Protein AF-A0A4R4NG58-F1 (afdb_monomer_lite)

Structure (mmCIF, N/CA/C/O backbone):
data_AF-A0A4R4NG58-F1
#
_entry.id   AF-A0A4R4NG58-F1
#
loop_
_atom_site.group_PDB
_atom_site.id
_atom_site.type_symbol
_atom_site.label_atom_id
_atom_site.label_alt_id
_atom_site.label_comp_id
_atom_site.label_asym_id
_atom_site.label_entity_id
_atom_site.label_seq_id
_atom_site.pdbx_PDB_ins_code
_atom_site.Cartn_x
_atom_site.Cartn_y
_atom_site.Cartn_z
_atom_site.occupancy
_atom_site.B_iso_or_equiv
_atom_site.auth_seq_id
_atom_site.auth_comp_id
_atom_site.auth_asym_id
_atom_site.auth_atom_id
_atom_site.pdbx_PDB_model_num
ATOM 1 N N . MET A 1 1 ? -14.575 26.239 20.217 1.00 37.56 1 MET A N 1
ATOM 2 C CA . MET A 1 1 ? -13.602 25.220 20.651 1.00 37.56 1 MET A CA 1
ATOM 3 C C . MET A 1 1 ? -13.887 23.995 19.811 1.00 37.56 1 MET A C 1
ATOM 5 O O . MET A 1 1 ? -15.030 23.560 19.831 1.00 37.56 1 MET A O 1
ATOM 9 N N . SER A 1 2 ? -12.949 23.579 18.957 1.00 41.72 2 SER A N 1
ATOM 10 C CA . SER A 1 2 ? -13.125 22.416 18.087 1.00 41.72 2 SER A CA 1
ATOM 11 C C . SER A 1 2 ? -13.117 21.162 18.949 1.00 41.72 2 SER A C 1
ATOM 13 O O . SER A 1 2 ? -12.171 20.901 19.685 1.00 41.72 2 SER A O 1
ATOM 15 N N . ASP A 1 3 ? -14.217 20.426 18.887 1.00 45.81 3 ASP A N 1
ATOM 16 C CA . ASP A 1 3 ? -14.445 19.169 19.592 1.00 45.81 3 ASP A CA 1
ATOM 17 C C . ASP A 1 3 ? -13.714 18.026 18.859 1.00 45.81 3 ASP A C 1
ATOM 19 O O . ASP A 1 3 ? -14.292 17.002 18.504 1.00 45.81 3 ASP A O 1
ATOM 23 N N . GLU A 1 4 ? -12.420 18.223 18.576 1.00 47.47 4 GLU A N 1
ATOM 24 C CA . GLU A 1 4 ? -11.499 17.194 18.076 1.00 47.47 4 GLU A CA 1
ATOM 25 C C . GLU A 1 4 ? -11.149 16.240 19.220 1.00 47.47 4 GLU A C 1
ATOM 27 O O . GLU A 1 4 ? -9.992 16.018 19.571 1.00 47.47 4 GLU A O 1
ATOM 32 N N . SER A 1 5 ? -12.177 15.662 19.838 1.00 50.44 5 SER A N 1
ATOM 33 C CA . SER A 1 5 ? -11.980 14.407 20.531 1.00 50.44 5 SER A CA 1
ATOM 34 C C . SER A 1 5 ? -11.596 13.394 19.457 1.00 50.44 5 SER A C 1
ATOM 36 O O . SER A 1 5 ? -12.331 13.165 18.494 1.00 50.44 5 SER A O 1
ATOM 38 N N . THR A 1 6 ? -10.394 12.840 19.578 1.00 57.31 6 THR A N 1
ATOM 39 C CA . THR A 1 6 ? -9.912 11.688 18.816 1.00 57.31 6 THR A CA 1
ATOM 40 C C . THR A 1 6 ? -10.769 10.480 19.198 1.00 57.31 6 THR A C 1
ATOM 42 O O . THR A 1 6 ? -10.317 9.577 19.896 1.00 57.31 6 THR A O 1
ATOM 45 N N . GLN A 1 7 ? -12.056 10.514 18.849 1.00 65.31 7 GLN A N 1
ATOM 46 C CA . GLN A 1 7 ? -13.000 9.464 19.174 1.00 65.31 7 GLN A CA 1
ATOM 47 C C . GLN A 1 7 ? -12.570 8.216 18.427 1.00 65.31 7 GLN A C 1
ATOM 49 O O . GLN A 1 7 ? -12.471 8.192 17.196 1.00 65.31 7 GLN A O 1
ATOM 54 N N . TYR A 1 8 ? -12.270 7.194 19.215 1.00 70.19 8 TYR A N 1
ATOM 55 C CA . TYR A 1 8 ? -12.042 5.861 18.72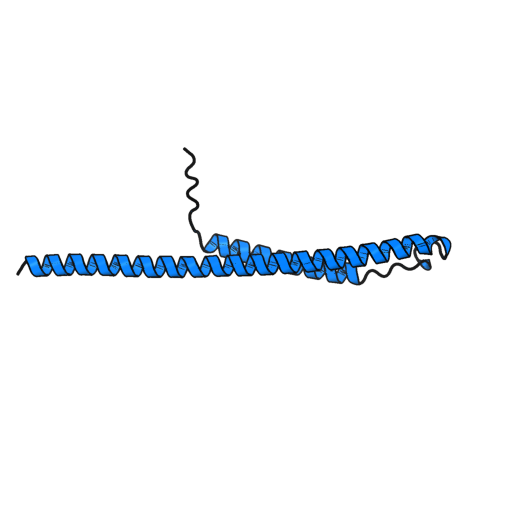1 1.00 70.19 8 TYR A CA 1
ATOM 56 C C . TYR A 1 8 ? -13.320 5.371 18.027 1.00 70.19 8 TYR A C 1
ATOM 58 O O . TYR A 1 8 ? -14.397 5.386 18.617 1.00 70.19 8 TYR A O 1
ATOM 66 N N . LEU A 1 9 ? -13.193 5.008 16.750 1.00 82.50 9 LEU A N 1
ATOM 67 C CA . LEU A 1 9 ? -14.282 4.509 15.913 1.00 82.50 9 LEU A CA 1
ATOM 68 C C . LEU A 1 9 ? -13.771 3.259 15.176 1.00 82.50 9 LEU A C 1
ATOM 70 O O . LEU A 1 9 ? -13.070 3.415 14.166 1.00 82.50 9 LEU A O 1
ATOM 74 N N . PRO A 1 10 ? -14.060 2.039 15.673 1.00 83.81 10 PRO A N 1
ATOM 75 C CA . PRO A 1 10 ? -13.594 0.779 15.084 1.00 83.81 10 PRO A CA 1
ATOM 76 C C . PRO A 1 10 ? -13.854 0.680 13.577 1.00 83.81 10 PRO A C 1
ATOM 78 O O . PRO A 1 10 ? -13.034 0.184 12.808 1.00 83.81 10 PRO A O 1
ATOM 81 N N . GLU A 1 11 ? -14.989 1.204 13.129 1.00 85.81 11 GLU A N 1
ATOM 82 C CA . GLU A 1 11 ? -15.449 1.183 11.743 1.00 85.81 11 GLU A CA 1
ATOM 83 C C . GLU A 1 11 ? -14.543 2.022 10.842 1.00 85.81 11 GLU A C 1
ATOM 85 O O . GLU A 1 11 ? -14.278 1.641 9.704 1.00 85.81 11 GLU A O 1
ATOM 90 N N . ARG A 1 12 ? -14.009 3.142 11.352 1.00 87.25 12 ARG A N 1
ATOM 91 C CA . ARG A 1 12 ? -13.049 3.965 10.602 1.00 87.25 12 ARG A CA 1
ATOM 92 C C . ARG A 1 12 ? -11.710 3.261 10.448 1.00 87.25 12 ARG A C 1
ATOM 94 O O . ARG A 1 12 ? -11.090 3.381 9.396 1.00 87.25 12 ARG A O 1
ATOM 101 N N . PHE A 1 13 ? -11.283 2.510 11.460 1.00 87.62 13 PHE A N 1
ATOM 102 C CA . PHE A 1 13 ? -10.077 1.693 11.370 1.00 87.62 13 PHE A CA 1
ATOM 103 C C . PHE A 1 13 ? -10.243 0.550 10.366 1.00 87.62 13 PHE A C 1
ATOM 105 O O . PHE A 1 13 ? -9.353 0.343 9.549 1.00 87.62 13 PHE A O 1
ATOM 112 N N . ARG A 1 14 ? -11.401 -0.121 10.339 1.00 88.94 14 ARG A N 1
ATOM 113 C CA . ARG A 1 14 ? -11.707 -1.141 9.318 1.00 88.94 14 ARG A CA 1
ATOM 114 C C . ARG A 1 14 ? -11.732 -0.572 7.907 1.00 88.94 14 ARG A C 1
ATOM 116 O O . ARG A 1 14 ? -11.049 -1.095 7.038 1.00 88.94 14 ARG A O 1
ATOM 123 N N . ALA A 1 15 ? -12.446 0.534 7.699 1.00 90.81 15 ALA A N 1
ATOM 124 C CA . ALA A 1 15 ? -12.478 1.199 6.399 1.00 90.81 15 ALA A CA 1
ATOM 125 C C . ALA A 1 15 ? -11.072 1.647 5.962 1.00 90.81 15 ALA A C 1
ATOM 127 O O . ALA A 1 15 ? -10.698 1.508 4.801 1.00 90.81 15 ALA A O 1
ATOM 128 N N . SER A 1 16 ? -10.254 2.144 6.897 1.00 88.69 16 SER A N 1
ATOM 129 C CA . SER A 1 16 ? -8.854 2.470 6.614 1.00 88.69 16 SER A CA 1
ATOM 130 C C . SER A 1 16 ? -8.032 1.230 6.255 1.00 88.69 16 SER A C 1
ATOM 132 O O . SER A 1 16 ? -7.183 1.316 5.370 1.00 88.69 16 SER A O 1
ATOM 134 N N . ALA A 1 17 ? -8.262 0.097 6.925 1.00 90.25 17 ALA A N 1
ATOM 135 C CA . ALA A 1 17 ? -7.580 -1.157 6.631 1.00 90.25 17 ALA A CA 1
ATOM 136 C C . ALA A 1 17 ? -7.903 -1.651 5.218 1.00 90.25 17 ALA A C 1
ATOM 138 O O . ALA A 1 17 ? -6.988 -1.943 4.451 1.00 90.25 17 ALA A O 1
ATOM 139 N N . GLU A 1 18 ? -9.185 -1.655 4.845 1.00 93.50 18 GLU A N 1
ATOM 140 C CA . GLU A 1 18 ? -9.648 -2.018 3.502 1.00 93.50 18 GLU A CA 1
ATOM 141 C C . GLU A 1 18 ? -8.972 -1.166 2.421 1.00 93.50 18 GLU A C 1
ATOM 143 O O . GLU A 1 18 ? -8.391 -1.706 1.480 1.00 93.50 18 GLU A O 1
ATOM 148 N N . LEU A 1 19 ? -8.948 0.161 2.596 1.00 94.06 19 LEU A N 1
ATOM 149 C CA . LEU A 1 19 ? -8.295 1.078 1.655 1.00 94.06 19 LEU A CA 1
ATOM 150 C C . LEU A 1 19 ? -6.785 0.831 1.535 1.00 94.06 19 LEU A C 1
ATOM 152 O O . LEU A 1 19 ? -6.198 1.015 0.464 1.00 94.06 19 LEU A O 1
ATOM 156 N N . HIS A 1 20 ? -6.129 0.448 2.631 1.00 92.69 20 HIS A N 1
ATOM 157 C CA . HIS A 1 20 ? -4.708 0.130 2.614 1.00 92.69 20 HIS A CA 1
ATOM 158 C C . HIS A 1 20 ? -4.416 -1.192 1.907 1.00 92.69 20 HIS A C 1
ATOM 160 O O . HIS A 1 20 ? -3.495 -1.217 1.092 1.00 92.69 20 HIS A O 1
ATOM 166 N N . HIS A 1 21 ? -5.219 -2.231 2.126 1.00 91.88 21 HIS A N 1
ATOM 167 C CA . HIS A 1 21 ? -5.089 -3.490 1.391 1.00 91.88 21 HIS A CA 1
ATOM 168 C C . HIS A 1 21 ? -5.377 -3.311 -0.105 1.00 91.88 21 HIS A C 1
ATOM 170 O O . HIS A 1 21 ? -4.585 -3.752 -0.934 1.00 91.88 21 HIS A O 1
ATOM 176 N N . GLU A 1 22 ? -6.410 -2.549 -0.476 1.00 94.62 22 GLU A N 1
ATOM 177 C CA . GLU A 1 22 ? -6.665 -2.214 -1.885 1.00 94.62 22 GLU A CA 1
ATOM 178 C C . GLU A 1 22 ? -5.476 -1.457 -2.504 1.00 94.62 22 GLU A C 1
ATOM 180 O O . GLU A 1 22 ? -5.025 -1.746 -3.615 1.00 94.62 22 GLU A O 1
ATOM 185 N N . SER A 1 23 ? -4.903 -0.506 -1.760 1.00 91.56 23 SER A N 1
ATOM 186 C CA . SER A 1 23 ? -3.705 0.217 -2.199 1.00 91.56 23 SER A CA 1
ATOM 187 C C . SER A 1 23 ? -2.492 -0.707 -2.364 1.00 91.56 23 SER A C 1
ATOM 189 O O . SER A 1 23 ? -1.677 -0.486 -3.265 1.00 91.56 23 SER A O 1
ATOM 191 N N . ALA A 1 24 ? -2.354 -1.723 -1.510 1.00 93.94 24 ALA A N 1
ATOM 192 C CA . ALA A 1 24 ? -1.299 -2.722 -1.608 1.00 93.94 24 ALA A CA 1
ATOM 193 C C . ALA A 1 24 ? -1.471 -3.586 -2.869 1.00 93.94 24 ALA A C 1
ATOM 195 O O . ALA A 1 24 ? -0.519 -3.730 -3.639 1.00 93.94 24 ALA A O 1
ATOM 196 N N . ASP A 1 25 ? -2.687 -4.048 -3.161 1.00 94.88 25 ASP A N 1
ATOM 197 C CA . ASP A 1 25 ? -3.007 -4.816 -4.372 1.00 94.88 25 ASP A CA 1
ATOM 198 C C . ASP A 1 25 ? -2.717 -4.027 -5.660 1.00 94.88 25 ASP A C 1
ATOM 200 O O . ASP A 1 25 ? -2.154 -4.551 -6.635 1.00 94.88 25 ASP A O 1
ATOM 204 N N . LEU A 1 26 ? -3.045 -2.732 -5.666 1.00 94.44 26 LEU A N 1
ATOM 205 C CA . LEU A 1 26 ? -2.715 -1.830 -6.771 1.00 94.44 26 LEU A CA 1
ATOM 206 C C . LEU A 1 26 ? -1.198 -1.664 -6.931 1.00 94.44 26 LEU A C 1
ATOM 208 O O . LEU A 1 26 ? -0.682 -1.712 -8.054 1.00 94.44 26 LEU A O 1
ATOM 212 N N . ALA A 1 27 ? -0.466 -1.503 -5.827 1.00 92.00 27 ALA A N 1
ATOM 213 C CA . ALA A 1 27 ? 0.990 -1.396 -5.842 1.00 92.00 27 ALA A CA 1
ATOM 214 C C . ALA A 1 27 ? 1.660 -2.700 -6.315 1.00 92.00 27 ALA A C 1
ATOM 216 O O . ALA A 1 27 ? 2.620 -2.653 -7.092 1.00 92.00 27 ALA A O 1
ATOM 217 N N . GLU A 1 28 ? 1.125 -3.863 -5.938 1.00 94.38 28 GLU A N 1
ATOM 218 C CA . GLU A 1 28 ? 1.581 -5.159 -6.442 1.00 94.38 28 GLU A CA 1
ATOM 219 C C . GLU A 1 28 ? 1.355 -5.277 -7.955 1.00 94.38 28 GLU A C 1
ATOM 221 O O . GLU A 1 28 ? 2.266 -5.643 -8.708 1.00 94.38 28 GLU A O 1
ATOM 226 N N . SER A 1 29 ? 0.156 -4.919 -8.413 1.00 94.12 29 SER A N 1
ATOM 227 C CA . SER A 1 29 ? -0.207 -4.936 -9.831 1.00 94.12 29 SER A CA 1
ATOM 228 C C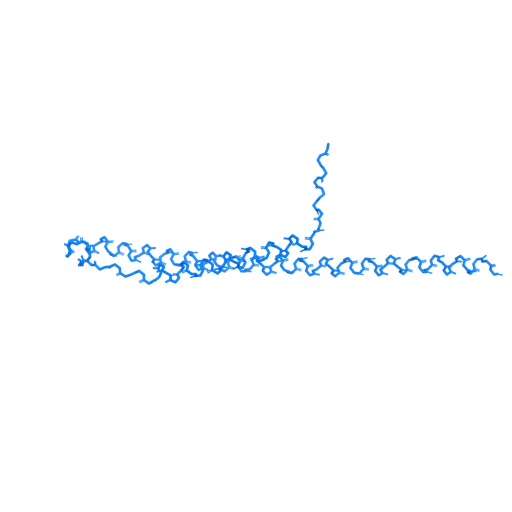 . SER A 1 29 ? 0.712 -4.031 -10.653 1.00 94.12 29 SER A C 1
ATOM 230 O O . SER A 1 29 ? 1.223 -4.448 -11.698 1.00 94.12 29 SER A O 1
ATOM 232 N N . LEU A 1 30 ? 1.002 -2.828 -10.150 1.00 92.38 30 LEU A N 1
ATOM 233 C CA . LEU A 1 30 ? 1.952 -1.902 -10.762 1.00 92.38 30 LEU A CA 1
ATOM 234 C C . LEU A 1 30 ? 3.371 -2.478 -10.789 1.00 92.38 30 LEU A C 1
ATOM 236 O O . LEU A 1 30 ? 4.032 -2.418 -11.826 1.00 92.38 30 LEU A O 1
ATOM 240 N N . SER A 1 31 ? 3.840 -3.059 -9.681 1.00 93.12 31 SER A N 1
ATOM 241 C CA . SER A 1 31 ? 5.169 -3.673 -9.608 1.00 93.12 31 SER A CA 1
ATOM 242 C C . SER A 1 31 ? 5.330 -4.778 -10.651 1.00 93.12 31 SER A C 1
ATOM 244 O O . SER A 1 31 ? 6.318 -4.790 -11.388 1.00 93.12 31 SER A O 1
ATOM 246 N N . ARG A 1 32 ? 4.331 -5.661 -10.779 1.00 92.50 32 ARG A N 1
ATOM 247 C CA . ARG A 1 32 ? 4.314 -6.737 -11.780 1.00 92.50 32 ARG A CA 1
ATOM 248 C C . ARG A 1 32 ? 4.273 -6.193 -13.205 1.00 92.50 32 ARG A C 1
ATOM 250 O O . ARG A 1 32 ? 4.973 -6.719 -14.068 1.00 92.50 32 ARG A O 1
ATOM 257 N N . LEU A 1 33 ? 3.464 -5.164 -13.461 1.00 92.31 33 LEU A N 1
ATOM 258 C CA . LEU A 1 33 ? 3.355 -4.544 -14.781 1.00 92.31 33 LEU A CA 1
ATOM 259 C C . LEU A 1 33 ? 4.686 -3.916 -15.203 1.00 92.31 33 LEU A C 1
ATOM 261 O O . LEU A 1 33 ? 5.205 -4.219 -16.275 1.00 92.31 33 LEU A O 1
ATOM 265 N N . VAL A 1 34 ? 5.259 -3.077 -14.341 1.00 91.06 34 VAL A N 1
ATOM 266 C CA . VAL A 1 34 ? 6.501 -2.353 -14.622 1.00 91.06 34 VAL A CA 1
ATOM 267 C C . VAL A 1 34 ? 7.697 -3.305 -14.667 1.00 91.06 34 VAL A C 1
ATOM 269 O O . VAL A 1 34 ? 8.551 -3.167 -15.536 1.00 91.06 34 VAL A O 1
ATOM 272 N N . GLY A 1 35 ? 7.740 -4.317 -13.799 1.00 88.19 35 GLY A N 1
ATOM 273 C CA . GLY A 1 35 ? 8.806 -5.323 -13.786 1.00 88.19 35 GLY A CA 1
ATOM 274 C C . GLY A 1 35 ? 8.858 -6.197 -15.045 1.00 88.19 35 GLY A C 1
ATOM 275 O O . GLY A 1 35 ? 9.892 -6.794 -15.332 1.00 88.19 35 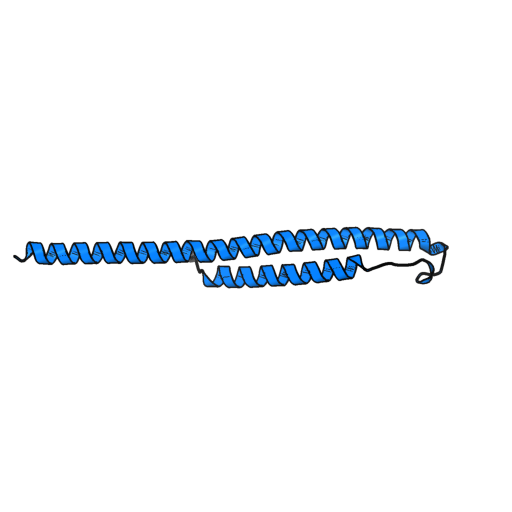GLY A O 1
ATOM 276 N N . ARG A 1 36 ? 7.771 -6.255 -15.825 1.00 89.88 36 ARG A N 1
ATOM 277 C CA . ARG A 1 36 ? 7.717 -6.958 -17.119 1.00 89.88 36 ARG A CA 1
ATOM 278 C C . ARG A 1 36 ? 8.148 -6.091 -18.303 1.00 89.88 36 ARG A C 1
ATOM 280 O O . ARG A 1 36 ? 8.213 -6.595 -19.423 1.00 89.88 36 ARG A O 1
ATOM 287 N N . VAL A 1 37 ? 8.424 -4.804 -18.091 1.00 88.19 37 VAL A N 1
ATOM 288 C CA . VAL A 1 37 ? 8.866 -3.906 -19.162 1.00 88.19 37 VAL A CA 1
ATOM 289 C C . VAL A 1 37 ? 10.283 -4.294 -19.582 1.00 88.19 37 VAL A C 1
ATOM 291 O O . VAL A 1 37 ? 11.241 -4.112 -18.837 1.00 88.19 37 VAL A O 1
ATOM 294 N N . ALA A 1 38 ? 10.408 -4.813 -20.803 1.00 86.12 38 ALA A N 1
ATOM 295 C CA . ALA A 1 38 ? 11.676 -5.169 -21.432 1.00 86.12 38 ALA A CA 1
ATOM 296 C C . ALA A 1 38 ? 11.854 -4.347 -22.724 1.00 86.12 38 ALA A C 1
ATOM 298 O O . ALA A 1 38 ? 11.508 -4.821 -23.809 1.00 86.12 38 ALA A O 1
ATOM 299 N N . PRO A 1 39 ? 12.333 -3.092 -22.625 1.00 82.50 39 PRO A N 1
ATOM 300 C CA . PRO A 1 39 ? 12.545 -2.250 -23.790 1.00 82.50 39 PRO A CA 1
ATOM 301 C C . PRO A 1 39 ? 13.748 -2.764 -24.583 1.00 82.50 39 PRO A C 1
ATOM 303 O O . PRO A 1 39 ? 14.810 -3.038 -24.026 1.00 82.50 39 PRO A O 1
ATOM 306 N N . THR A 1 40 ? 13.591 -2.883 -25.898 1.00 85.62 40 THR A N 1
ATOM 307 C CA . THR A 1 40 ? 14.635 -3.384 -26.800 1.00 85.62 40 THR A CA 1
ATOM 308 C C . THR A 1 40 ? 15.085 -2.296 -27.760 1.00 85.62 40 THR A C 1
ATOM 310 O O . THR A 1 40 ? 14.284 -1.485 -28.218 1.00 85.62 40 THR A O 1
ATOM 313 N N . ALA A 1 41 ? 16.373 -2.283 -28.111 1.00 80.75 41 ALA A N 1
ATOM 314 C CA . ALA A 1 41 ? 16.939 -1.276 -29.011 1.00 80.75 41 ALA A CA 1
ATOM 315 C C . ALA A 1 41 ? 16.204 -1.221 -30.369 1.00 80.75 41 ALA A C 1
ATOM 317 O O . ALA A 1 41 ? 16.015 -0.145 -30.932 1.00 80.75 41 ALA A O 1
ATOM 318 N N . GLY A 1 42 ? 15.700 -2.362 -30.859 1.00 84.25 42 GLY A N 1
ATOM 319 C CA . GLY A 1 42 ? 14.895 -2.442 -32.084 1.00 84.25 42 GLY A CA 1
ATOM 320 C C . GLY A 1 42 ? 13.591 -1.633 -32.042 1.00 84.25 42 GLY A C 1
ATOM 321 O O . GLY A 1 42 ? 13.172 -1.125 -33.076 1.00 84.25 42 GLY A O 1
ATOM 322 N N . GLN A 1 43 ? 12.991 -1.437 -30.863 1.00 87.31 43 GLN A N 1
ATOM 323 C CA . GLN A 1 43 ? 11.780 -0.619 -30.690 1.00 87.31 43 GLN A CA 1
ATOM 324 C C . GLN A 1 43 ? 12.056 0.892 -30.743 1.00 87.31 43 GLN A C 1
ATOM 326 O O . 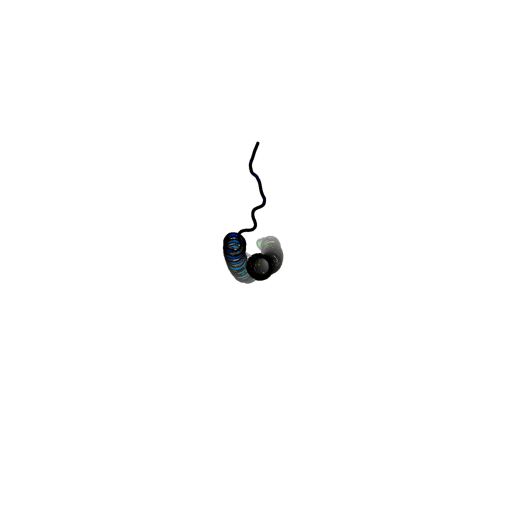GLN A 1 43 ? 11.125 1.672 -30.913 1.00 87.31 43 GLN A O 1
ATOM 331 N N . PHE A 1 44 ? 13.318 1.310 -30.606 1.00 86.06 44 PHE A N 1
ATOM 332 C CA . PHE A 1 44 ? 13.701 2.715 -30.429 1.00 86.06 44 PHE A CA 1
ATOM 333 C C . PHE A 1 44 ? 14.738 3.200 -31.456 1.00 86.06 44 PHE A C 1
ATOM 335 O O . PHE A 1 44 ? 15.459 4.158 -31.201 1.00 86.06 44 PHE A O 1
ATOM 342 N N . GLY A 1 45 ? 14.811 2.567 -32.632 1.00 82.69 45 GLY A N 1
ATOM 343 C CA . GLY A 1 45 ? 15.691 3.010 -33.725 1.00 82.69 45 GLY A CA 1
ATOM 344 C C . GLY A 1 45 ? 17.016 2.250 -33.846 1.00 82.69 45 GLY A C 1
ATOM 345 O O . GLY A 1 45 ? 17.931 2.707 -34.527 1.00 82.69 45 GLY A O 1
ATOM 346 N N . GLY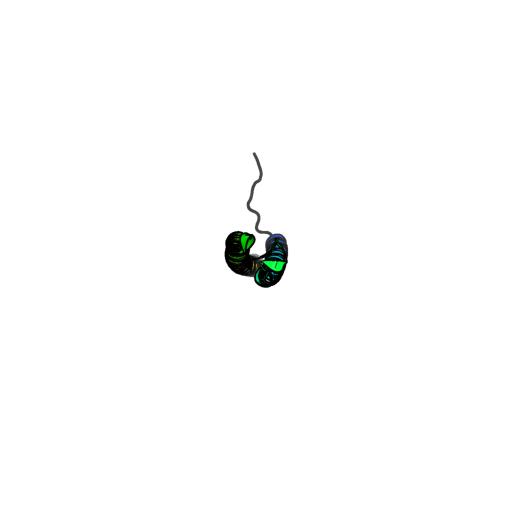 A 1 46 ? 17.129 1.075 -33.223 1.00 85.06 46 GLY A N 1
ATOM 347 C CA . GLY A 1 46 ? 18.267 0.166 -33.376 1.00 85.06 46 GLY A CA 1
ATOM 348 C C . GLY A 1 46 ? 19.419 0.461 -32.414 1.00 85.06 46 GLY A C 1
ATOM 349 O O . GLY A 1 46 ? 19.227 1.017 -31.336 1.00 85.06 46 GLY A O 1
ATOM 350 N N . ALA A 1 47 ? 20.637 0.056 -32.782 1.00 82.12 47 ALA A N 1
ATOM 351 C CA . ALA A 1 47 ? 21.799 0.032 -31.883 1.00 82.12 47 ALA A CA 1
ATOM 352 C C . ALA A 1 47 ? 22.137 1.388 -31.224 1.00 82.12 47 ALA A C 1
ATOM 354 O O . ALA A 1 47 ? 22.626 1.406 -30.096 1.00 82.12 47 ALA A O 1
ATOM 355 N N . GLY A 1 48 ? 21.819 2.516 -31.874 1.00 84.56 48 GLY A N 1
ATOM 356 C CA . GLY A 1 48 ? 22.006 3.858 -31.306 1.00 84.56 48 GLY A CA 1
ATOM 357 C C . GLY A 1 48 ? 21.157 4.142 -30.058 1.00 84.56 48 GLY A C 1
ATOM 358 O O . GLY A 1 48 ? 21.499 5.019 -29.272 1.00 84.56 48 GLY A O 1
ATOM 359 N N . ALA A 1 49 ? 20.090 3.371 -29.831 1.00 89.69 49 ALA A N 1
ATOM 360 C CA . ALA A 1 49 ? 19.210 3.502 -28.673 1.00 89.69 49 ALA A CA 1
ATOM 361 C C . ALA A 1 49 ? 19.579 2.576 -27.502 1.00 89.69 49 ALA A C 1
ATOM 363 O O . ALA A 1 49 ? 18.878 2.578 -26.491 1.00 89.69 49 ALA A O 1
ATOM 364 N N . ALA A 1 50 ? 20.672 1.807 -27.595 1.00 87.00 50 ALA A N 1
ATOM 365 C CA . ALA A 1 50 ? 21.050 0.831 -26.569 1.00 87.00 50 ALA A CA 1
ATOM 366 C C . ALA A 1 50 ? 21.163 1.453 -25.163 1.00 87.00 50 ALA A C 1
ATOM 368 O O . ALA A 1 50 ? 20.624 0.906 -24.199 1.00 87.00 50 ALA A O 1
ATOM 369 N N . GLY A 1 51 ? 21.790 2.631 -25.053 1.00 88.75 51 GLY A N 1
ATOM 370 C CA . GLY A 1 51 ? 21.908 3.361 -23.785 1.00 88.75 51 GLY A CA 1
ATOM 371 C C . GLY A 1 51 ? 20.559 3.827 -23.230 1.00 88.75 51 GLY A C 1
ATOM 372 O O . GLY A 1 51 ? 20.300 3.692 -22.037 1.00 88.75 51 GLY A O 1
ATOM 373 N N . PHE A 1 52 ? 19.662 4.296 -24.101 1.00 89.56 52 PHE A N 1
ATOM 374 C CA . PHE A 1 52 ? 18.306 4.689 -23.718 1.00 89.56 52 PHE A CA 1
ATOM 375 C C . PHE A 1 52 ? 17.489 3.490 -23.215 1.00 89.56 52 PHE A C 1
ATOM 377 O O . PHE A 1 52 ? 16.864 3.563 -22.160 1.00 89.56 52 PHE A O 1
ATOM 384 N N . THR A 1 53 ? 17.545 2.352 -23.910 1.00 92.12 53 THR A N 1
ATOM 385 C CA . THR A 1 53 ? 16.822 1.141 -23.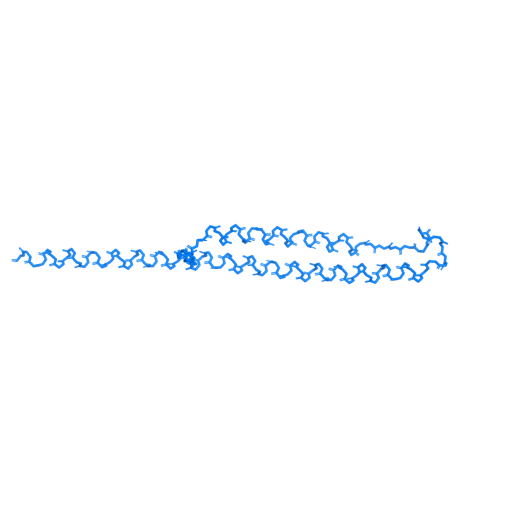494 1.00 92.12 53 THR A CA 1
ATOM 386 C C . THR A 1 53 ? 17.379 0.530 -22.213 1.00 92.12 53 THR A C 1
ATOM 388 O O . THR A 1 53 ? 16.608 0.056 -21.381 1.00 92.12 53 THR A O 1
ATOM 391 N N . ALA A 1 54 ? 18.697 0.605 -22.001 1.00 89.44 54 ALA A N 1
ATOM 392 C CA . ALA A 1 54 ? 19.314 0.199 -20.742 1.00 89.44 54 ALA A CA 1
ATOM 393 C C . ALA A 1 54 ? 18.849 1.089 -19.577 1.00 89.44 54 ALA A C 1
ATOM 395 O O . ALA A 1 54 ? 18.486 0.572 -18.520 1.00 89.44 54 ALA A O 1
ATOM 396 N N . ALA A 1 55 ? 18.784 2.410 -19.785 1.00 91.75 55 ALA A N 1
ATOM 397 C CA . ALA A 1 55 ? 18.262 3.346 -18.792 1.00 91.75 55 ALA A CA 1
ATOM 398 C C . ALA A 1 55 ? 16.784 3.071 -18.466 1.00 91.75 55 ALA A C 1
ATOM 400 O O . ALA A 1 55 ? 16.427 2.988 -17.293 1.00 91.75 55 ALA A O 1
ATOM 401 N N . LEU A 1 56 ? 15.942 2.842 -19.482 1.00 91.06 56 LEU A N 1
ATOM 402 C CA . LEU A 1 56 ? 14.535 2.482 -19.281 1.00 91.06 56 LEU A CA 1
ATOM 403 C C . LEU A 1 56 ? 14.372 1.189 -18.475 1.00 91.06 56 LEU A C 1
ATOM 405 O O . LEU A 1 56 ? 13.563 1.152 -17.550 1.00 91.06 56 LEU A O 1
ATOM 409 N N . GLY A 1 57 ? 15.144 0.146 -18.793 1.00 91.94 57 GLY A N 1
ATOM 410 C CA . GLY A 1 57 ? 15.130 -1.107 -18.036 1.00 91.94 57 GLY A CA 1
ATOM 411 C C . GLY A 1 57 ? 15.565 -0.911 -16.579 1.00 91.94 57 GLY A C 1
ATOM 412 O O . GLY A 1 57 ? 14.917 -1.421 -15.665 1.00 91.94 57 GLY A O 1
ATOM 413 N N . GLY A 1 58 ? 16.610 -0.109 -16.348 1.00 92.00 58 GLY A N 1
ATOM 414 C CA . GLY A 1 58 ? 17.069 0.255 -15.006 1.00 92.00 58 GLY A CA 1
ATOM 415 C C . GLY A 1 58 ? 15.996 0.987 -14.197 1.00 92.00 58 GLY A C 1
ATOM 416 O O . GLY A 1 58 ? 15.664 0.569 -13.086 1.00 92.00 58 GLY A O 1
ATOM 417 N N . THR A 1 59 ? 15.383 2.022 -14.778 1.00 92.94 59 THR A N 1
ATOM 418 C CA . THR A 1 59 ? 14.288 2.764 -14.138 1.00 92.94 59 THR A CA 1
ATOM 419 C C . THR A 1 59 ? 13.070 1.876 -13.885 1.00 92.94 59 THR A C 1
ATOM 421 O O . THR A 1 59 ? 12.477 1.959 -12.811 1.00 92.94 59 THR A O 1
ATOM 424 N N . ALA A 1 60 ? 12.697 0.996 -14.818 1.00 91.81 60 ALA A N 1
ATOM 425 C CA . ALA A 1 60 ? 11.598 0.052 -14.614 1.00 91.81 60 ALA A CA 1
ATOM 426 C C . ALA A 1 60 ? 11.871 -0.873 -13.415 1.00 91.81 60 ALA A C 1
ATOM 428 O O . ALA A 1 60 ? 11.020 -1.019 -12.536 1.00 91.81 60 ALA A O 1
ATOM 429 N N . ALA A 1 61 ? 13.085 -1.417 -13.304 1.00 92.38 61 ALA A N 1
ATOM 430 C CA . ALA A 1 61 ? 13.476 -2.242 -12.165 1.00 92.38 61 ALA A CA 1
ATOM 431 C C . ALA A 1 61 ? 13.427 -1.468 -10.833 1.00 92.38 61 ALA A C 1
ATOM 433 O O . ALA A 1 61 ? 12.944 -1.985 -9.825 1.00 92.38 61 ALA A O 1
ATOM 434 N N . GLU A 1 62 ? 13.892 -0.217 -10.808 1.00 94.25 62 GLU A N 1
ATOM 435 C CA . GLU A 1 62 ? 13.807 0.643 -9.620 1.00 94.25 62 GLU A CA 1
ATOM 436 C C . GLU A 1 62 ? 12.365 0.939 -9.211 1.00 94.25 62 GLU A C 1
ATOM 438 O O . GLU A 1 62 ? 12.028 0.848 -8.029 1.00 94.25 62 GLU A O 1
ATOM 443 N N . ARG A 1 63 ? 11.506 1.262 -10.181 1.00 93.31 63 ARG A N 1
ATOM 444 C CA . ARG A 1 63 ? 10.090 1.561 -9.948 1.00 93.31 63 ARG A CA 1
ATOM 445 C C . ARG A 1 63 ? 9.315 0.334 -9.486 1.00 93.31 63 ARG A C 1
ATOM 447 O O . ARG A 1 63 ? 8.518 0.462 -8.564 1.00 93.31 63 ARG A O 1
ATOM 454 N N . SER A 1 64 ? 9.597 -0.841 -10.047 1.00 94.94 64 SER A N 1
ATOM 455 C CA . SER A 1 64 ? 9.043 -2.110 -9.566 1.00 94.94 64 SER A CA 1
ATOM 456 C C . SER A 1 64 ? 9.436 -2.362 -8.104 1.00 94.94 64 SER A C 1
ATOM 458 O O . SER A 1 64 ? 8.566 -2.586 -7.265 1.00 94.94 64 SER A O 1
ATOM 460 N N . ARG A 1 65 ? 10.718 -2.192 -7.741 1.00 94.88 65 ARG A N 1
ATOM 461 C CA . ARG A 1 65 ? 11.161 -2.314 -6.337 1.00 94.88 65 ARG A CA 1
ATOM 462 C C . ARG A 1 65 ? 10.506 -1.289 -5.408 1.00 94.88 65 ARG A C 1
ATOM 464 O O . ARG A 1 65 ? 10.195 -1.610 -4.267 1.00 94.88 65 ARG A O 1
ATOM 471 N N . ALA A 1 66 ? 10.324 -0.053 -5.867 1.00 95.31 66 ALA A N 1
ATOM 472 C CA . ALA A 1 66 ? 9.656 0.982 -5.083 1.00 95.31 66 ALA A CA 1
ATOM 473 C C . ALA A 1 66 ? 8.171 0.662 -4.854 1.00 95.31 66 ALA A C 1
ATOM 475 O O . ALA A 1 66 ? 7.692 0.810 -3.735 1.00 95.31 66 ALA A O 1
ATOM 476 N N . ALA A 1 67 ? 7.471 0.179 -5.883 1.00 94.38 67 ALA A N 1
ATOM 477 C CA . ALA A 1 67 ? 6.085 -0.262 -5.774 1.00 94.38 67 ALA A CA 1
ATOM 478 C C . ALA A 1 67 ? 5.942 -1.467 -4.828 1.00 94.38 67 ALA A C 1
ATOM 480 O O . ALA A 1 67 ? 5.017 -1.503 -4.028 1.00 94.38 67 ALA A O 1
ATOM 481 N N . GLN A 1 68 ? 6.899 -2.401 -4.850 1.00 94.69 68 GLN A N 1
ATOM 482 C CA . GLN A 1 68 ? 6.927 -3.532 -3.920 1.00 94.69 68 GLN A CA 1
ATOM 483 C C . GLN A 1 68 ? 7.041 -3.085 -2.453 1.00 94.69 68 GLN A C 1
ATOM 485 O O . GLN A 1 68 ? 6.281 -3.558 -1.617 1.00 94.69 68 GLN A O 1
ATOM 490 N N . ARG A 1 69 ? 7.921 -2.124 -2.143 1.00 95.38 69 ARG A N 1
ATOM 491 C CA . ARG A 1 69 ? 8.006 -1.555 -0.784 1.00 95.38 69 ARG A CA 1
ATOM 492 C C . ARG A 1 69 ? 6.728 -0.825 -0.383 1.00 95.38 69 ARG A C 1
ATOM 494 O O . ARG A 1 69 ? 6.242 -1.001 0.722 1.00 95.38 69 ARG A O 1
ATOM 501 N N . ALA A 1 70 ? 6.159 -0.042 -1.300 1.00 93.00 70 ALA A N 1
ATOM 502 C CA . ALA A 1 70 ? 4.907 0.658 -1.038 1.00 93.00 70 ALA A CA 1
ATOM 503 C C . ALA A 1 70 ? 3.761 -0.318 -0.735 1.00 93.00 70 ALA A C 1
ATOM 505 O O . ALA A 1 70 ? 2.943 -0.027 0.128 1.00 93.00 70 ALA A O 1
ATOM 506 N N . ARG A 1 71 ? 3.710 -1.472 -1.409 1.00 94.94 71 ARG A N 1
ATOM 507 C CA . ARG A 1 71 ? 2.777 -2.550 -1.071 1.00 94.94 71 ARG A CA 1
ATOM 508 C C . ARG A 1 71 ? 2.991 -3.029 0.367 1.00 94.94 71 ARG A C 1
ATOM 510 O O . ARG A 1 71 ? 2.036 -3.036 1.128 1.00 94.94 71 ARG A O 1
ATOM 517 N N . GLU A 1 72 ? 4.218 -3.403 0.724 1.00 94.50 72 GLU A N 1
ATOM 518 C CA . GLU A 1 72 ? 4.556 -3.917 2.062 1.00 94.50 72 GLU A CA 1
ATOM 519 C C . GLU A 1 72 ? 4.174 -2.920 3.169 1.00 94.50 72 GLU A C 1
ATOM 521 O O . GLU A 1 72 ? 3.532 -3.298 4.146 1.00 94.50 72 GLU A O 1
ATOM 526 N N . ASP A 1 73 ? 4.475 -1.632 2.974 1.00 95.31 73 ASP A N 1
ATOM 527 C CA . ASP A 1 73 ? 4.109 -0.570 3.918 1.00 95.31 73 ASP A CA 1
ATOM 528 C C . ASP A 1 73 ? 2.584 -0.434 4.068 1.00 95.31 73 ASP A C 1
ATOM 530 O O . ASP A 1 73 ? 2.067 -0.198 5.166 1.00 95.31 73 ASP A O 1
ATOM 534 N N . ARG A 1 74 ? 1.842 -0.559 2.961 1.00 92.44 74 ARG A N 1
ATOM 535 C CA . ARG A 1 74 ? 0.378 -0.455 2.961 1.00 92.44 74 ARG A CA 1
ATOM 536 C C . ARG A 1 74 ? -0.268 -1.666 3.616 1.00 92.44 74 ARG A C 1
ATOM 538 O O . ARG A 1 74 ? -1.119 -1.458 4.474 1.00 92.44 74 ARG A O 1
ATOM 545 N N . ASP A 1 75 ? 0.182 -2.876 3.303 1.00 93.81 75 ASP A N 1
ATOM 546 C CA . ASP A 1 75 ? -0.288 -4.098 3.963 1.00 93.81 75 ASP A CA 1
ATOM 547 C C . ASP A 1 75 ? -0.061 -4.022 5.478 1.00 93.81 75 ASP A C 1
ATOM 549 O O . ASP A 1 75 ? -1.009 -4.183 6.246 1.00 93.81 75 ASP A O 1
ATOM 553 N N . ALA A 1 76 ? 1.143 -3.642 5.919 1.00 93.94 76 ALA A N 1
ATOM 554 C CA . ALA A 1 76 ? 1.450 -3.482 7.341 1.00 93.94 76 ALA A CA 1
ATOM 555 C C . ALA A 1 76 ? 0.575 -2.413 8.023 1.00 93.94 76 ALA A C 1
ATOM 557 O O . ALA A 1 76 ? 0.142 -2.579 9.166 1.00 93.94 76 ALA A O 1
ATOM 558 N N . THR A 1 77 ? 0.279 -1.311 7.326 1.00 91.00 77 THR A N 1
ATOM 559 C CA . THR A 1 77 ? -0.626 -0.277 7.849 1.00 91.00 77 THR A CA 1
ATOM 560 C C . THR A 1 77 ? -2.063 -0.799 7.961 1.00 91.00 77 THR A C 1
ATOM 562 O O . THR A 1 77 ? -2.739 -0.513 8.950 1.00 91.00 77 THR A O 1
ATOM 565 N N . GLY A 1 78 ? -2.531 -1.578 6.980 1.00 90.94 78 GLY A N 1
ATOM 566 C CA . GLY A 1 78 ? -3.858 -2.198 7.001 1.00 90.94 78 GLY A CA 1
ATOM 567 C C . GLY A 1 78 ? -4.020 -3.216 8.132 1.00 90.94 78 GLY A C 1
ATOM 568 O O . GLY A 1 78 ? -5.010 -3.179 8.869 1.00 90.94 78 GLY A O 1
ATOM 569 N N . GLU A 1 79 ? -3.001 -4.045 8.356 1.00 92.81 79 GLU A N 1
ATOM 570 C CA . GLU A 1 79 ? -2.935 -4.963 9.498 1.00 92.81 79 GLU A CA 1
ATOM 571 C C . GLU A 1 79 ? -2.971 -4.204 10.832 1.00 92.81 79 GLU A C 1
ATOM 573 O O . GLU A 1 79 ? -3.747 -4.548 11.727 1.00 92.81 79 GLU A O 1
ATOM 578 N N . GLY A 1 80 ? -2.192 -3.123 10.951 1.00 90.12 80 GLY A N 1
ATOM 579 C CA . GLY A 1 80 ? -2.185 -2.268 12.139 1.00 90.12 80 GLY A CA 1
ATOM 580 C C . GLY A 1 80 ? -3.547 -1.630 12.423 1.00 90.12 80 GLY A C 1
ATOM 581 O O . GLY A 1 80 ? -3.998 -1.614 13.569 1.00 90.12 80 GLY A O 1
ATOM 582 N N . ALA A 1 81 ? -4.239 -1.154 11.385 1.00 89.88 81 ALA A N 1
ATOM 583 C CA . ALA A 1 81 ? -5.582 -0.597 11.515 1.00 89.88 81 ALA A CA 1
ATOM 584 C C . ALA A 1 81 ? -6.605 -1.664 11.943 1.00 89.88 81 ALA A C 1
ATOM 586 O O . ALA A 1 81 ? -7.399 -1.423 12.852 1.00 89.88 81 ALA A O 1
ATOM 587 N N . THR A 1 82 ? -6.536 -2.872 11.380 1.00 90.38 82 THR A N 1
ATOM 588 C CA . THR A 1 82 ? -7.375 -4.004 11.809 1.00 90.38 82 THR A CA 1
ATOM 589 C C . THR A 1 82 ? -7.127 -4.365 13.276 1.00 90.38 82 THR A C 1
ATOM 591 O O . THR A 1 82 ? -8.076 -4.551 14.039 1.00 90.38 82 THR A O 1
ATOM 594 N N . GLY A 1 83 ? -5.861 -4.401 13.704 1.00 91.06 83 GLY A N 1
ATOM 595 C CA . GLY A 1 83 ? -5.494 -4.635 15.102 1.00 91.06 83 GLY A CA 1
ATOM 596 C C . GLY A 1 83 ? -6.034 -3.557 16.047 1.00 91.06 83 GLY A C 1
ATOM 597 O O . GLY A 1 83 ? -6.571 -3.879 17.105 1.00 91.06 83 GLY A O 1
ATOM 598 N N . ALA A 1 84 ? -5.966 -2.284 15.651 1.00 88.12 84 ALA A N 1
ATOM 599 C CA . ALA A 1 84 ? -6.536 -1.180 16.422 1.00 88.12 84 ALA A CA 1
ATOM 600 C C . ALA A 1 84 ? -8.071 -1.269 16.532 1.00 88.12 84 ALA A C 1
ATOM 602 O O . ALA A 1 84 ? -8.632 -0.984 17.594 1.00 88.12 84 ALA A O 1
ATOM 603 N N . ALA A 1 85 ? -8.759 -1.697 15.467 1.00 89.38 85 ALA A N 1
ATOM 604 C CA . ALA A 1 85 ? -10.199 -1.958 15.500 1.00 89.38 85 ALA A CA 1
ATOM 605 C C . ALA A 1 85 ? -10.555 -3.088 16.485 1.00 89.38 85 ALA A C 1
ATOM 607 O O . ALA A 1 85 ? -11.484 -2.951 17.271 1.00 89.38 85 ALA A O 1
ATOM 608 N N . ALA A 1 86 ? -9.794 -4.183 16.498 1.00 88.75 86 ALA A N 1
ATOM 609 C CA . ALA A 1 86 ? -10.039 -5.282 17.430 1.00 88.75 86 ALA A CA 1
ATOM 610 C C . ALA A 1 86 ? -9.785 -4.877 18.895 1.00 88.75 86 ALA A C 1
ATOM 612 O O . ALA A 1 86 ? -10.588 -5.181 19.776 1.00 88.75 86 ALA A O 1
ATOM 613 N N . LEU A 1 87 ? -8.689 -4.155 19.154 1.00 89.75 87 LEU A N 1
ATOM 614 C CA . LEU A 1 87 ? -8.283 -3.774 20.509 1.00 89.75 87 LEU A CA 1
ATOM 615 C C . LEU A 1 87 ? -9.299 -2.859 21.199 1.00 89.75 87 LEU A C 1
ATOM 617 O O . LEU A 1 87 ? -9.566 -3.007 22.394 1.00 89.75 87 LEU A O 1
ATOM 621 N N . GLY A 1 88 ? -9.844 -1.879 20.484 1.00 86.88 88 GLY A N 1
ATOM 622 C CA . GLY A 1 88 ? -10.810 -0.987 21.111 1.00 86.88 88 GLY A CA 1
ATOM 623 C C . GLY A 1 88 ? -12.201 -1.607 21.242 1.00 86.88 88 GLY A C 1
ATOM 624 O O . GLY A 1 88 ? -12.856 -1.323 22.233 1.00 86.88 88 GLY A O 1
ATOM 625 N N . GLU A 1 89 ? -12.608 -2.548 20.383 1.00 88.44 89 GLU A N 1
ATOM 626 C CA . GLU A 1 89 ? -13.817 -3.351 20.640 1.00 88.44 89 GLU A CA 1
ATOM 627 C C . GLU A 1 89 ? -13.683 -4.233 21.882 1.00 88.44 89 GLU A C 1
ATOM 629 O O . GLU A 1 89 ? -14.613 -4.331 22.685 1.00 88.44 89 GLU A O 1
ATOM 634 N N . GLU A 1 90 ? -12.514 -4.847 22.076 1.00 88.38 90 GLU A N 1
ATOM 635 C CA . GLU A 1 90 ? -12.213 -5.573 23.309 1.00 88.38 90 GLU A CA 1
ATOM 636 C C . GLU A 1 90 ? -12.292 -4.634 24.519 1.00 88.38 90 GLU A C 1
ATOM 638 O O . GLU A 1 90 ? -12.921 -4.958 25.529 1.00 88.38 90 GLU A O 1
ATOM 643 N N . THR A 1 91 ? -11.712 -3.438 24.399 1.00 85.88 91 THR A N 1
ATOM 644 C CA . THR A 1 91 ? -11.724 -2.424 25.460 1.00 85.88 91 THR A CA 1
ATOM 645 C C . THR A 1 91 ? -13.148 -1.965 25.789 1.00 85.88 91 THR A C 1
ATOM 647 O O . THR A 1 91 ? -13.509 -1.916 26.966 1.00 85.88 91 THR A O 1
ATOM 650 N N . ASP A 1 92 ? -13.981 -1.700 24.781 1.00 86.06 92 ASP A N 1
ATOM 651 C CA . ASP A 1 92 ? -15.381 -1.303 24.955 1.00 86.06 92 ASP A CA 1
ATOM 652 C C . ASP A 1 92 ? -16.205 -2.428 25.601 1.00 86.06 92 ASP A C 1
ATOM 654 O O . ASP A 1 92 ? -16.998 -2.181 26.515 1.00 86.06 92 ASP A O 1
ATOM 658 N N . GLY A 1 93 ? -15.969 -3.685 25.210 1.00 85.00 93 GLY A N 1
ATOM 659 C CA . GLY A 1 93 ? -16.600 -4.853 25.828 1.00 85.00 93 GLY A CA 1
ATOM 660 C C . GLY A 1 93 ? -16.211 -5.040 27.301 1.00 85.00 93 GLY A C 1
ATOM 661 O O . GLY A 1 93 ? -17.068 -5.314 28.155 1.00 85.00 93 GLY A O 1
ATOM 662 N N . LEU A 1 94 ? -14.931 -4.845 27.631 1.00 88.50 94 LEU A N 1
ATOM 663 C CA . LEU A 1 94 ? -14.436 -4.878 29.010 1.00 88.50 94 LEU A CA 1
ATOM 664 C C . LEU A 1 94 ? -15.015 -3.726 29.843 1.00 88.50 94 LEU A C 1
ATOM 666 O O . LEU A 1 94 ? -15.442 -3.952 30.979 1.00 88.50 94 LEU A O 1
ATOM 670 N N . ALA A 1 95 ? -15.093 -2.519 29.279 1.00 83.06 95 ALA A N 1
ATOM 671 C CA . ALA A 1 95 ? -15.684 -1.355 29.933 1.00 83.06 95 ALA A CA 1
ATOM 672 C C . ALA A 1 95 ? -17.181 -1.561 30.211 1.00 83.06 95 ALA A C 1
ATOM 674 O O . ALA A 1 95 ? -17.627 -1.360 31.344 1.00 83.06 95 ALA A O 1
ATOM 675 N N . ALA A 1 96 ? -17.948 -2.046 29.230 1.00 84.62 96 ALA A N 1
ATOM 676 C CA . ALA A 1 96 ? -19.366 -2.363 29.399 1.00 84.62 96 ALA A CA 1
ATOM 677 C C . ALA A 1 96 ? -19.587 -3.423 30.494 1.00 84.62 96 ALA A C 1
ATOM 679 O O . ALA A 1 96 ? -20.463 -3.276 31.351 1.00 84.62 96 ALA A O 1
ATOM 680 N N . THR A 1 97 ? -18.739 -4.456 30.525 1.00 84.75 97 THR A N 1
ATOM 681 C CA . THR A 1 97 ? -18.773 -5.494 31.566 1.00 84.75 97 THR A CA 1
ATOM 682 C C . THR A 1 97 ? -18.470 -4.919 32.951 1.00 84.75 97 THR A C 1
ATOM 684 O O . THR A 1 97 ? -19.137 -5.266 33.929 1.00 84.75 97 THR A O 1
ATOM 687 N N . ALA A 1 98 ? -17.476 -4.035 33.058 1.00 80.81 98 ALA A N 1
ATOM 688 C CA . ALA A 1 98 ? -17.114 -3.392 34.316 1.00 80.81 98 ALA A CA 1
ATOM 689 C C . ALA A 1 98 ? -18.244 -2.493 34.844 1.00 80.81 98 ALA A C 1
ATOM 691 O O . ALA A 1 98 ? -18.605 -2.602 36.016 1.00 80.81 98 ALA A O 1
ATOM 692 N N . VAL A 1 99 ? -18.857 -1.675 33.981 1.00 81.50 99 VAL A N 1
ATOM 693 C CA . VAL A 1 99 ? -19.997 -0.815 34.345 1.00 81.50 99 VAL A CA 1
ATOM 694 C C . VAL A 1 99 ? -21.190 -1.649 34.817 1.00 81.50 99 VAL A C 1
ATOM 696 O O . VAL A 1 99 ? -21.759 -1.355 35.868 1.00 81.50 99 VAL A O 1
ATOM 699 N N . GLY A 1 100 ? -21.528 -2.734 34.112 1.00 79.50 100 GLY A N 1
ATOM 700 C CA . GLY A 1 100 ? -22.616 -3.629 34.523 1.00 79.50 100 GLY A CA 1
ATOM 701 C C . GLY A 1 100 ? -22.376 -4.280 35.892 1.00 79.50 100 GLY A C 1
ATOM 702 O O . GLY A 1 100 ? -23.299 -4.398 36.698 1.00 79.50 100 GLY A O 1
ATOM 703 N N . ARG A 1 101 ? -21.125 -4.648 36.208 1.00 77.56 101 ARG A N 1
ATOM 704 C CA . ARG A 1 101 ? -20.758 -5.179 37.534 1.00 77.56 101 ARG A CA 1
ATOM 705 C C . ARG A 1 101 ? -20.913 -4.144 38.648 1.00 77.56 101 ARG A C 1
ATOM 707 O O . ARG A 1 101 ? -21.371 -4.506 39.729 1.00 77.56 101 ARG A O 1
ATOM 714 N N . VAL A 1 102 ? -20.553 -2.884 38.397 1.00 78.06 102 VAL A N 1
ATOM 715 C CA . VAL A 1 102 ? -20.736 -1.791 39.368 1.00 78.06 102 VAL A CA 1
ATOM 716 C C . VAL A 1 102 ? -22.223 -1.569 39.646 1.00 78.06 102 VAL A C 1
ATOM 718 O O . VAL A 1 102 ? -22.625 -1.575 40.806 1.00 78.06 102 VAL A O 1
ATOM 721 N N . GLN A 1 103 ? -23.052 -1.495 38.598 1.00 77.38 103 GLN A N 1
ATOM 722 C CA . GLN A 1 103 ? -24.504 -1.329 38.737 1.00 77.38 103 GLN A CA 1
ATOM 723 C C . GLN A 1 103 ? -25.147 -2.460 39.554 1.00 77.38 103 GLN A C 1
ATOM 725 O O . GLN A 1 103 ? -25.949 -2.196 40.448 1.00 77.38 103 GLN A O 1
ATOM 730 N N . LEU A 1 104 ? -24.757 -3.716 39.303 1.00 74.56 104 LEU A N 1
ATOM 731 C CA . LEU A 1 104 ? -25.220 -4.866 40.088 1.00 74.56 104 LEU A CA 1
ATOM 732 C C . LEU A 1 104 ? -24.791 -4.782 41.560 1.00 74.56 104 LEU A C 1
ATOM 734 O O . LEU A 1 104 ? -25.569 -5.137 42.443 1.00 74.56 104 LEU A O 1
ATOM 738 N N . GLY A 1 105 ? -23.572 -4.311 41.834 1.00 77.88 105 GLY A N 1
ATOM 739 C CA . GLY A 1 105 ? -23.079 -4.104 43.196 1.00 77.88 105 GLY A CA 1
ATOM 740 C C . GLY A 1 105 ? -23.865 -3.035 43.959 1.00 77.88 105 GLY A C 1
ATOM 741 O O . GLY A 1 105 ? -24.186 -3.232 45.132 1.00 77.88 105 GLY A O 1
ATOM 742 N N . ASP A 1 106 ? -24.220 -1.940 43.289 1.00 78.88 106 ASP A N 1
ATOM 743 C CA . ASP A 1 106 ? -25.014 -0.855 43.872 1.00 78.88 106 ASP A CA 1
ATOM 744 C C . ASP A 1 106 ? -26.470 -1.277 44.130 1.00 78.88 106 ASP A C 1
ATOM 746 O O . ASP A 1 106 ? -27.042 -0.936 45.169 1.00 78.88 106 ASP A O 1
ATOM 750 N N . GLU A 1 107 ? -27.069 -2.061 43.226 1.00 74.81 107 GLU A N 1
ATOM 751 C CA . GLU A 1 107 ? -28.402 -2.652 43.415 1.00 74.81 107 GLU A CA 1
ATOM 752 C C . GLU A 1 107 ? -28.405 -3.644 44.591 1.00 74.81 107 GLU A C 1
ATOM 754 O O . GLU A 1 107 ? -29.268 -3.577 45.466 1.00 74.81 107 GLU A O 1
ATOM 759 N N . ALA A 1 108 ? -27.399 -4.524 44.663 1.00 72.94 108 ALA A N 1
ATOM 760 C CA . ALA A 1 108 ? -27.255 -5.490 45.750 1.00 72.94 108 ALA A CA 1
ATOM 761 C C . ALA A 1 108 ? -27.073 -4.806 47.113 1.00 72.94 108 ALA A C 1
ATOM 763 O O . ALA A 1 108 ? -27.640 -5.260 48.107 1.00 72.94 108 ALA A O 1
ATOM 764 N N . ARG A 1 109 ? -26.327 -3.694 47.164 1.00 75.75 109 ARG A N 1
ATOM 765 C CA . ARG A 1 109 ? -26.165 -2.895 48.385 1.00 75.75 109 ARG A CA 1
ATOM 766 C C . ARG A 1 109 ? -27.473 -2.227 48.806 1.00 75.75 109 ARG A C 1
ATOM 768 O O . ARG A 1 109 ? -27.837 -2.332 49.968 1.00 75.75 109 ARG A O 1
ATOM 775 N N . ARG A 1 110 ? -28.230 -1.649 47.864 1.00 76.75 110 ARG A N 1
ATOM 776 C CA . ARG A 1 110 ? -29.571 -1.100 48.143 1.00 76.75 110 ARG A CA 1
ATOM 777 C C . ARG A 1 110 ? -30.528 -2.143 48.722 1.00 76.75 110 ARG A C 1
ATOM 779 O O . ARG A 1 110 ? -31.275 -1.822 49.639 1.00 76.75 110 ARG A O 1
ATOM 786 N N . ILE A 1 111 ? -30.510 -3.371 48.197 1.00 77.06 111 ILE A N 1
ATOM 787 C CA . ILE A 1 111 ? -31.320 -4.470 48.741 1.00 77.06 111 ILE A CA 1
ATOM 788 C C . ILE A 1 111 ? -30.856 -4.807 50.160 1.00 77.06 111 ILE A C 1
ATOM 790 O O . ILE A 1 111 ? -31.692 -4.886 51.054 1.00 77.06 111 ILE A O 1
ATOM 794 N N . ALA A 1 112 ? -29.548 -4.961 50.382 1.00 75.38 112 ALA A N 1
ATOM 795 C CA . ALA A 1 112 ? -29.000 -5.276 51.700 1.00 75.38 112 ALA A CA 1
ATOM 796 C C . ALA A 1 112 ? -29.318 -4.203 52.757 1.00 75.38 112 ALA A C 1
ATOM 798 O O . ALA A 1 112 ? -29.630 -4.560 53.885 1.00 75.38 112 ALA A O 1
ATOM 799 N N . ASP A 1 113 ? -29.306 -2.919 52.391 1.00 83.62 113 ASP A N 1
ATOM 800 C CA . ASP A 1 113 ? -29.640 -1.809 53.296 1.00 83.62 113 ASP A CA 1
ATOM 801 C C . ASP A 1 113 ? -31.152 -1.710 53.607 1.00 83.62 113 ASP A C 1
ATOM 803 O O . ASP A 1 113 ? -31.555 -0.957 54.494 1.00 83.62 113 ASP A O 1
ATOM 807 N N . SER A 1 114 ? -32.002 -2.437 52.870 1.00 73.56 114 SER A N 1
ATOM 808 C CA . SER A 1 114 ? -33.468 -2.414 53.021 1.00 73.56 114 SER A CA 1
ATOM 809 C C . SER A 1 114 ? -34.049 -3.530 53.905 1.00 73.56 114 SER A C 1
ATOM 811 O O . SER A 1 114 ? -35.259 -3.530 54.144 1.00 73.56 114 SER A O 1
ATOM 813 N N . VAL A 1 115 ? -33.212 -4.467 54.373 1.00 59.72 115 VAL A N 1
ATOM 814 C CA . VAL A 1 115 ? -33.574 -5.622 55.224 1.00 59.72 115 VAL A CA 1
ATOM 815 C C . VAL A 1 115 ? -33.015 -5.433 56.628 1.00 59.72 115 VAL A C 1
ATOM 817 O O . VAL A 1 115 ? -33.752 -5.746 57.589 1.00 59.72 115 VAL A O 1
#

Secondary structure (DSSP, 8-state):
---------HHHHHHHHHHHHHHHHHHHHHHHHHHT----GGGGTSGGGHHHHHHHHHHHHHHHHHHHHHHHHHHHHHHHHHHHHHHHHHHHHHHHHHHHHHHHHHHHHHHHTT-

Sequence (115 aa):
MSDESTQYLPERFRASAELHHESADLAESLSRLVGRVAPTAGQFGGAGAAGFTAALGGTAAERSRAAQRAREDRDATGEGATGAAALGEETDGLAATAVGRVQLGDEARRIADSV

pLDDT: mean 85.25, std 11.38, range [37.56, 95.38]

Radius of gyration: 28.02 Å; chains: 1; bounding box: 56×32×89 Å

Foldseek 3Di:
DDPPPVDDDLVVLQVLLVVLQVLLVVLQVLLVVLQPDQDDQVVVPHPVCPVVSVVSNVVSNVSSVVSNVSSVVSNVSSVVSNVSSVVVVVVVVVVVVVVVVVVVVVVVVVVVVVD